Protein AF-A0A7W8RV49-F1 (afdb_monomer)

Secondary structure (DSSP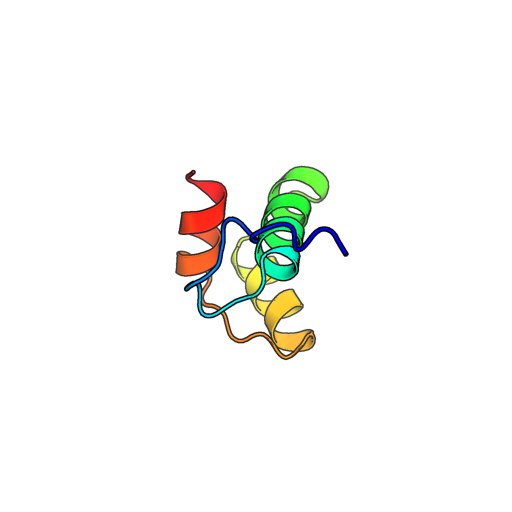, 8-state):
------TTTT-SS-HHHHHHHHHHHHHH---HHHHHHHHHHTT----HHHHHHHH--

Nearest PDB structures (foldseek):
  5juo-assembly1_KB  TM=6.427E-01  e=7.772E+00  Saccharomyces cerevisiae

Solvent-accessible surface area (backbone atoms only — not comparable to full-atom values): 3558 Å² total; per-residue (Å²): 130,88,77,74,76,58,97,43,82,84,51,100,55,60,60,71,57,56,55,48,49,46,46,41,38,73,75,67,68,46,51,54,63,58,49,26,51,59,33,40,78,71,74,40,89,55,57,41,68,59,53,47,60,63,68,75,107

Foldseek 3Di:
DPPPPQPCVPPPDGPVLLVVLLCCCVVVVDQLVVSQVVCVVVVHHDDSVVNVVSNVD

Structure (mmCIF, N/CA/C/O backbone):
data_AF-A0A7W8RV49-F1
#
_entry.id   AF-A0A7W8RV49-F1
#
loop_
_atom_site.group_PDB
_atom_site.id
_atom_site.type_symbol
_atom_site.label_atom_id
_atom_site.label_alt_id
_atom_site.label_comp_id
_atom_site.label_asym_id
_atom_site.label_entity_id
_atom_site.label_seq_id
_atom_site.pdbx_PDB_ins_code
_atom_site.Cartn_x
_atom_site.Cartn_y
_atom_site.Cartn_z
_atom_site.occupancy
_atom_site.B_iso_or_equiv
_atom_site.auth_seq_id
_atom_site.auth_comp_id
_atom_site.auth_asym_id
_atom_site.auth_atom_id
_atom_site.pdbx_PDB_model_num
ATOM 1 N N . MET A 1 1 ? -3.209 14.650 -25.599 1.00 42.88 1 MET A N 1
ATOM 2 C CA . MET A 1 1 ? -3.341 13.681 -24.488 1.00 42.88 1 MET A CA 1
ATOM 3 C C . MET A 1 1 ? -2.441 14.149 -23.358 1.00 42.88 1 MET A C 1
ATOM 5 O O . MET A 1 1 ? -1.241 14.252 -23.566 1.00 42.88 1 MET A O 1
ATOM 9 N N . LYS A 1 2 ? -3.006 14.570 -22.221 1.00 39.53 2 LYS A N 1
ATOM 10 C CA . LYS A 1 2 ? -2.225 15.131 -21.111 1.00 39.53 2 LYS A CA 1
ATOM 11 C C . LYS A 1 2 ? -1.501 13.979 -20.415 1.00 39.53 2 LYS A C 1
ATOM 13 O O . LYS A 1 2 ? -2.090 13.303 -19.582 1.00 39.53 2 LYS A O 1
ATOM 18 N N . THR A 1 3 ? -0.253 13.713 -20.788 1.00 49.41 3 THR A N 1
ATOM 19 C CA . THR A 1 3 ? 0.617 12.813 -20.028 1.00 49.41 3 THR A CA 1
ATOM 20 C C . THR A 1 3 ? 0.944 13.507 -18.713 1.00 49.41 3 THR A C 1
ATOM 22 O O . THR A 1 3 ? 1.898 14.280 -18.622 1.00 49.41 3 THR A O 1
ATOM 25 N N . THR A 1 4 ? 0.110 13.290 -17.698 1.00 53.53 4 THR A N 1
ATOM 26 C CA . THR A 1 4 ? 0.456 13.551 -16.301 1.00 53.53 4 THR A CA 1
ATOM 27 C C . THR A 1 4 ? 1.762 12.824 -16.035 1.00 53.53 4 THR A C 1
ATOM 29 O O . THR A 1 4 ? 1.776 11.599 -15.928 1.00 53.53 4 THR A O 1
ATOM 32 N N . LYS A 1 5 ? 2.875 13.565 -15.999 1.00 49.88 5 LYS A N 1
ATOM 33 C CA . LYS A 1 5 ? 4.152 13.047 -15.515 1.00 49.88 5 LYS A CA 1
ATOM 34 C C . LYS A 1 5 ? 3.887 12.531 -14.105 1.00 49.88 5 LYS A C 1
ATOM 36 O O . LYS A 1 5 ? 3.723 13.323 -13.183 1.00 49.88 5 LYS A O 1
ATOM 41 N N . SER A 1 6 ? 3.762 11.212 -13.956 1.00 57.09 6 SER A N 1
ATOM 42 C CA . SER A 1 6 ? 3.690 10.587 -12.644 1.00 57.09 6 SER A CA 1
ATOM 43 C C . SER A 1 6 ? 4.896 11.071 -11.852 1.00 57.09 6 SER A C 1
ATOM 45 O O . SER A 1 6 ? 6.027 10.859 -12.280 1.00 57.09 6 SER A O 1
ATOM 47 N N . LEU A 1 7 ? 4.659 11.676 -10.687 1.00 55.12 7 LEU A N 1
ATOM 48 C CA . LEU A 1 7 ? 5.678 12.098 -9.711 1.00 55.12 7 LEU A CA 1
ATOM 49 C C . LEU A 1 7 ? 6.609 10.960 -9.233 1.00 55.12 7 LEU A C 1
ATOM 51 O O . LEU A 1 7 ? 7.501 11.180 -8.425 1.00 55.12 7 LEU A O 1
ATOM 55 N N . TYR A 1 8 ? 6.403 9.751 -9.749 1.00 53.25 8 TYR A N 1
ATOM 56 C CA . TYR A 1 8 ? 7.085 8.511 -9.411 1.00 53.25 8 TYR A CA 1
ATOM 57 C C . TYR A 1 8 ? 7.830 7.914 -10.618 1.00 53.25 8 TYR A C 1
ATOM 59 O O . TYR A 1 8 ? 8.145 6.727 -10.620 1.00 53.25 8 TYR A O 1
ATOM 67 N N . HIS A 1 9 ? 8.082 8.709 -11.666 1.00 39.12 9 HIS A N 1
ATOM 68 C CA . HIS A 1 9 ? 8.877 8.307 -12.829 1.00 39.12 9 HIS A CA 1
ATOM 69 C C . HIS A 1 9 ? 10.306 7.970 -12.358 1.00 39.12 9 HIS A C 1
ATOM 71 O O . HIS A 1 9 ? 11.094 8.869 -12.082 1.00 39.12 9 HIS A O 1
ATOM 77 N N . GLY A 1 10 ? 10.603 6.679 -12.179 1.00 50.75 10 GLY A N 1
ATOM 78 C CA . GLY A 1 10 ? 11.876 6.185 -11.634 1.00 50.75 10 GLY A CA 1
ATOM 79 C C . GLY A 1 10 ? 11.758 5.342 -10.358 1.00 50.75 10 GLY A C 1
ATOM 80 O O . GLY A 1 10 ? 12.728 4.694 -9.973 1.00 50.75 10 GLY A O 1
ATOM 81 N N . HIS A 1 11 ? 10.585 5.276 -9.719 1.00 56.25 11 HIS A N 1
ATOM 82 C CA . HIS A 1 11 ? 10.343 4.261 -8.695 1.00 56.25 11 HIS A CA 1
ATOM 83 C C . HIS A 1 11 ? 10.046 2.915 -9.364 1.00 56.25 11 HIS A C 1
ATOM 85 O O . HIS A 1 11 ? 9.275 2.843 -10.318 1.00 56.25 11 HIS A O 1
ATOM 91 N N . ARG A 1 12 ? 10.620 1.828 -8.826 1.00 64.12 12 ARG A N 1
ATOM 92 C CA . ARG A 1 12 ? 10.390 0.442 -9.286 1.00 64.12 12 ARG A CA 1
ATOM 93 C C . ARG A 1 12 ? 8.908 0.024 -9.224 1.00 64.12 12 ARG A C 1
ATOM 95 O O . ARG A 1 12 ? 8.540 -0.994 -9.796 1.00 64.12 12 ARG A O 1
ATOM 102 N N . PHE A 1 13 ? 8.070 0.827 -8.560 1.00 67.88 13 PHE A N 1
ATOM 103 C CA . PHE A 1 13 ? 6.646 0.599 -8.354 1.00 67.88 13 PHE A CA 1
ATOM 104 C C . PHE A 1 13 ? 5.808 1.765 -8.890 1.00 67.88 13 PHE A C 1
ATOM 106 O O . PHE A 1 13 ? 6.184 2.927 -8.705 1.00 67.88 13 PHE A O 1
ATOM 113 N N . PRO A 1 14 ? 4.655 1.483 -9.520 1.00 76.00 14 PRO A N 1
ATOM 114 C CA . PRO A 1 14 ? 3.762 2.522 -10.005 1.00 76.00 14 PRO A CA 1
ATOM 115 C C . PRO A 1 14 ? 3.155 3.320 -8.841 1.00 76.00 14 PRO A C 1
ATOM 117 O O . PRO A 1 14 ? 2.875 2.787 -7.769 1.00 76.00 14 PRO A O 1
ATOM 120 N N . ALA A 1 15 ? 2.884 4.605 -9.081 1.00 77.88 15 ALA A N 1
ATOM 121 C CA . ALA A 1 15 ? 2.267 5.530 -8.123 1.00 77.88 15 ALA A CA 1
ATOM 122 C C . ALA A 1 15 ? 1.006 4.965 -7.445 1.00 77.88 15 ALA A C 1
ATOM 124 O O . ALA A 1 15 ? 0.784 5.152 -6.253 1.00 77.88 15 ALA A O 1
ATOM 125 N N . SER A 1 16 ? 0.196 4.236 -8.217 1.00 82.50 16 SER A N 1
ATOM 126 C CA . SER A 1 16 ? -1.036 3.595 -7.765 1.00 82.50 16 SER A CA 1
ATOM 127 C C . SER A 1 16 ? -0.809 2.566 -6.657 1.00 82.50 16 SER A C 1
ATOM 129 O O . SER A 1 16 ? -1.673 2.424 -5.796 1.00 82.50 16 SER A O 1
ATOM 131 N N . VAL A 1 17 ? 0.332 1.872 -6.644 1.00 83.81 17 VAL A N 1
ATOM 132 C CA . VAL A 1 17 ? 0.706 0.925 -5.580 1.00 83.81 17 VAL A CA 1
ATOM 133 C C . VAL A 1 17 ? 1.034 1.679 -4.298 1.00 83.81 17 VAL A C 1
ATOM 135 O O . VAL A 1 17 ? 0.498 1.357 -3.242 1.00 83.81 17 VAL A O 1
ATOM 138 N N . ILE A 1 18 ? 1.849 2.729 -4.405 1.00 83.31 18 ILE A N 1
ATOM 139 C CA . ILE A 1 18 ? 2.274 3.552 -3.266 1.00 83.31 18 ILE A CA 1
ATOM 140 C C . ILE A 1 18 ? 1.055 4.207 -2.610 1.00 83.31 18 ILE A C 1
ATOM 142 O O . ILE A 1 18 ? 0.865 4.114 -1.400 1.00 83.31 18 ILE A O 1
ATOM 146 N N . SER A 1 19 ? 0.169 4.807 -3.411 1.00 84.88 19 SER A N 1
ATOM 147 C CA . SER A 1 19 ? -1.063 5.418 -2.907 1.00 84.88 19 SER A CA 1
ATOM 148 C C . SER A 1 19 ? -2.016 4.404 -2.266 1.00 84.88 19 SER A C 1
ATOM 150 O O . SER A 1 19 ? -2.686 4.750 -1.294 1.00 84.88 19 SER A O 1
ATOM 152 N N . HIS A 1 20 ? -2.087 3.166 -2.771 1.00 87.25 20 HIS A N 1
ATOM 153 C CA . HIS A 1 20 ? -2.870 2.106 -2.126 1.00 87.25 20 HIS A CA 1
ATOM 154 C C . HIS A 1 20 ? -2.270 1.700 -0.781 1.00 87.25 20 HIS A C 1
ATOM 156 O O . HIS A 1 20 ? -3.011 1.632 0.193 1.00 87.25 20 HIS A O 1
ATOM 162 N N . ALA A 1 21 ? -0.953 1.498 -0.715 1.00 87.19 21 ALA A N 1
ATOM 163 C CA . ALA A 1 21 ? -0.255 1.118 0.508 1.00 87.19 21 ALA A CA 1
ATOM 164 C C . ALA A 1 21 ? -0.448 2.163 1.618 1.00 87.19 21 ALA A C 1
ATOM 166 O O . ALA A 1 21 ? -0.879 1.834 2.721 1.00 87.19 21 ALA A O 1
ATOM 167 N N . VAL A 1 22 ? -0.230 3.444 1.298 1.00 86.12 22 VAL A N 1
ATOM 168 C CA . VAL A 1 22 ? -0.434 4.555 2.242 1.00 86.12 22 VAL A CA 1
ATOM 169 C C . VAL A 1 22 ? -1.905 4.655 2.655 1.00 86.12 22 VAL A C 1
ATOM 171 O O . VAL A 1 22 ? -2.213 4.797 3.837 1.00 86.12 22 VAL A O 1
ATOM 174 N N . ARG A 1 23 ? -2.845 4.517 1.710 1.00 88.81 23 ARG A N 1
ATOM 175 C CA . ARG A 1 23 ? -4.278 4.500 2.034 1.00 88.81 23 ARG A CA 1
ATOM 176 C C . ARG A 1 23 ? -4.624 3.353 2.977 1.00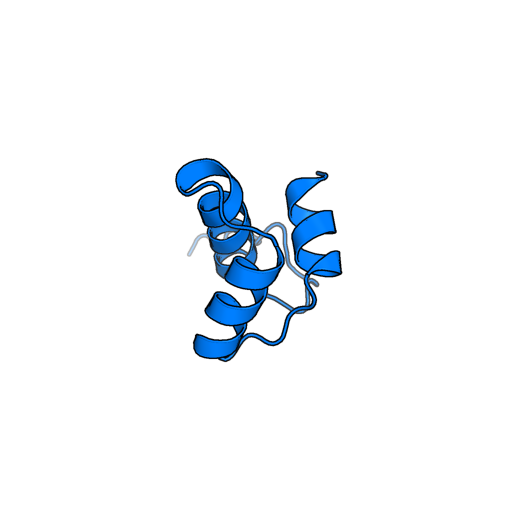 88.81 23 ARG A C 1
ATOM 178 O O . ARG A 1 23 ? -5.415 3.564 3.885 1.00 88.81 23 ARG A O 1
ATOM 185 N N . TRP A 1 24 ? -4.074 2.164 2.769 1.00 89.44 24 TRP A N 1
ATOM 186 C CA . TRP A 1 24 ? -4.331 1.012 3.625 1.00 89.44 24 TRP A CA 1
ATOM 187 C C . TRP A 1 24 ? -3.808 1.206 5.043 1.00 89.44 24 TRP A C 1
ATOM 189 O O . TRP A 1 24 ? -4.542 0.948 5.996 1.00 89.44 24 TRP A O 1
ATOM 199 N N . TYR A 1 25 ? -2.613 1.779 5.168 1.00 87.44 25 TYR A N 1
ATOM 200 C CA . TYR A 1 25 ? -2.027 2.142 6.452 1.00 87.44 25 TYR A CA 1
ATOM 201 C C . TYR A 1 25 ? -2.921 3.106 7.249 1.00 87.44 25 TYR A C 1
ATOM 203 O O . TYR A 1 25 ? -3.303 2.811 8.377 1.00 87.44 25 TYR A O 1
ATOM 211 N N . PHE A 1 26 ? -3.339 4.225 6.647 1.00 84.38 26 PHE A N 1
ATOM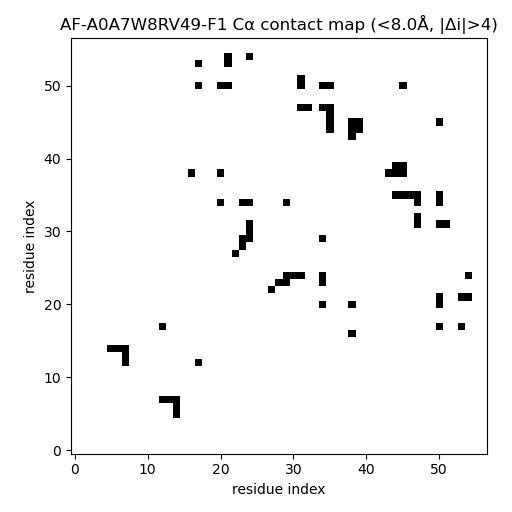 212 C CA . PHE A 1 26 ? -4.136 5.239 7.352 1.00 84.38 26 PHE A CA 1
ATOM 213 C C . PHE A 1 26 ? -5.617 4.874 7.516 1.00 84.38 26 PHE A C 1
ATOM 215 O O . PHE A 1 26 ? -6.236 5.241 8.510 1.00 84.38 26 PHE A O 1
ATOM 222 N N . ARG A 1 27 ? -6.224 4.198 6.532 1.00 87.50 27 ARG A N 1
ATOM 223 C CA . ARG A 1 27 ? -7.678 3.953 6.499 1.00 87.50 27 ARG A CA 1
ATOM 224 C C . ARG A 1 27 ? -8.091 2.717 7.290 1.00 87.50 27 ARG A C 1
ATOM 226 O O . ARG A 1 27 ? -9.202 2.697 7.806 1.00 87.50 27 ARG A O 1
ATOM 233 N N . PHE A 1 28 ? -7.229 1.704 7.342 1.00 84.25 28 PHE A N 1
ATOM 234 C CA . PHE A 1 28 ? -7.525 0.420 7.979 1.00 84.25 28 PHE A CA 1
ATOM 235 C C . PHE A 1 28 ? -6.614 0.127 9.181 1.00 84.25 28 PHE A C 1
ATOM 237 O O . PHE A 1 28 ? -6.765 -0.928 9.782 1.00 84.25 28 PHE A O 1
ATOM 244 N N . GLN A 1 29 ? -5.687 1.036 9.535 1.00 83.12 29 GLN A N 1
ATOM 245 C CA . GLN A 1 29 ? -4.679 0.830 10.591 1.00 83.12 29 GLN A CA 1
ATOM 246 C C . GLN A 1 29 ? -3.905 -0.492 10.432 1.00 83.12 29 GLN A C 1
ATOM 248 O O . GLN A 1 29 ? -3.527 -1.127 11.413 1.00 83.12 29 GLN A O 1
ATOM 253 N N . LEU A 1 30 ? -3.685 -0.918 9.184 1.00 85.81 30 LEU A N 1
ATOM 254 C CA . LEU A 1 30 ? -2.979 -2.160 8.886 1.00 85.81 30 LEU A CA 1
ATOM 255 C C . LEU A 1 30 ? -1.500 -2.037 9.253 1.00 85.81 30 LEU A C 1
ATOM 257 O O . LEU A 1 30 ? -0.876 -0.996 9.023 1.00 85.81 30 LEU A O 1
ATOM 261 N N . SER A 1 31 ? -0.924 -3.119 9.780 1.00 88.44 31 SER A N 1
ATOM 262 C CA . SER A 1 31 ? 0.515 -3.166 10.024 1.00 88.44 31 SER A CA 1
ATOM 263 C C . SER A 1 31 ? 1.263 -3.159 8.695 1.00 88.44 31 SER A C 1
ATOM 265 O O . SER A 1 31 ? 0.766 -3.620 7.668 1.00 88.44 31 SER A O 1
ATOM 267 N N . LEU A 1 32 ? 2.513 -2.699 8.710 1.00 87.38 32 LEU A N 1
ATOM 268 C CA . LEU A 1 32 ? 3.358 -2.704 7.511 1.00 87.38 32 LEU A CA 1
ATOM 269 C C . LEU A 1 32 ? 3.523 -4.114 6.912 1.00 87.38 32 LEU A C 1
ATOM 271 O O . LEU A 1 32 ? 3.655 -4.235 5.699 1.00 87.38 32 LEU A O 1
ATOM 275 N N . ARG A 1 33 ? 3.476 -5.161 7.751 1.00 88.69 33 ARG A N 1
ATOM 2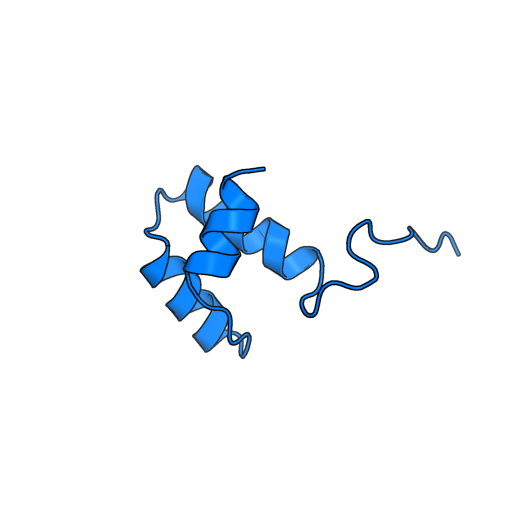76 C CA . ARG A 1 33 ? 3.479 -6.568 7.321 1.00 88.69 33 ARG A CA 1
ATOM 277 C C . ARG A 1 33 ? 2.197 -6.965 6.590 1.00 88.69 33 ARG A C 1
ATOM 279 O O . ARG A 1 33 ? 2.295 -7.519 5.508 1.00 88.69 33 ARG A O 1
ATOM 286 N N . ASP A 1 34 ? 1.021 -6.614 7.111 1.00 90.69 34 ASP A N 1
ATOM 287 C CA . ASP A 1 34 ? -0.245 -6.886 6.415 1.00 90.69 34 ASP A CA 1
ATOM 288 C C . ASP A 1 34 ? -0.282 -6.200 5.041 1.00 90.69 34 ASP A C 1
ATOM 290 O O . ASP A 1 34 ? -0.730 -6.769 4.052 1.00 90.69 34 ASP A O 1
ATOM 294 N N . ILE A 1 35 ? 0.238 -4.972 4.953 1.00 89.44 35 ILE A N 1
ATOM 295 C CA . ILE A 1 35 ? 0.325 -4.235 3.685 1.00 89.44 35 ILE A CA 1
ATOM 296 C C . ILE A 1 35 ? 1.334 -4.896 2.733 1.00 89.44 35 ILE A C 1
ATOM 298 O O . ILE A 1 35 ? 1.072 -4.961 1.534 1.00 89.44 35 ILE A O 1
ATOM 302 N N . GLU A 1 36 ? 2.469 -5.386 3.240 1.00 90.19 36 GLU A N 1
ATOM 303 C CA . GLU A 1 36 ? 3.443 -6.175 2.470 1.00 90.19 36 GLU A CA 1
ATOM 304 C C . GLU A 1 36 ? 2.800 -7.445 1.898 1.00 90.19 36 GLU A C 1
ATOM 306 O O . GLU A 1 36 ? 2.913 -7.683 0.696 1.00 90.19 36 GLU A O 1
ATOM 311 N N . GLU A 1 37 ? 2.062 -8.203 2.711 1.00 90.19 37 GLU A N 1
ATOM 312 C CA . GLU A 1 37 ? 1.371 -9.426 2.285 1.00 90.19 37 GLU A CA 1
ATOM 313 C C . GLU A 1 37 ? 0.286 -9.129 1.236 1.00 90.19 37 GLU A C 1
ATOM 315 O O . GLU A 1 37 ? 0.263 -9.755 0.177 1.00 90.19 37 GLU A O 1
ATOM 320 N N . LEU A 1 38 ? -0.533 -8.093 1.435 1.00 89.81 38 LEU A N 1
ATOM 321 C CA . LEU A 1 38 ? -1.559 -7.691 0.462 1.00 89.81 38 LEU A CA 1
ATOM 322 C C . LEU A 1 38 ? -0.969 -7.202 -0.871 1.00 89.81 38 LEU A C 1
ATOM 324 O O . LEU A 1 38 ? -1.583 -7.338 -1.935 1.00 89.81 38 LEU A O 1
ATOM 328 N N . LEU A 1 39 ? 0.204 -6.569 -0.830 1.00 87.25 39 LEU A N 1
ATOM 329 C CA . LEU A 1 39 ? 0.923 -6.177 -2.038 1.00 87.25 39 LEU A CA 1
ATOM 330 C C . LEU A 1 39 ? 1.539 -7.400 -2.720 1.00 87.25 39 LEU A C 1
ATOM 332 O O . LEU A 1 39 ? 1.461 -7.502 -3.946 1.00 87.25 39 LEU A O 1
ATOM 336 N N . PHE A 1 40 ? 2.045 -8.357 -1.945 1.00 86.88 40 PHE A N 1
ATOM 337 C CA . PHE A 1 40 ? 2.554 -9.625 -2.449 1.00 86.88 40 PHE A CA 1
ATOM 338 C C . PHE A 1 40 ? 1.464 -10.441 -3.159 1.00 86.88 40 PHE A C 1
ATOM 340 O O . PHE A 1 40 ? 1.687 -10.897 -4.280 1.00 86.88 40 PHE A O 1
ATOM 347 N N . GLU A 1 41 ? 0.256 -10.528 -2.592 1.00 88.25 41 GLU A N 1
ATOM 348 C CA . GLU A 1 41 ? -0.909 -11.162 -3.233 1.00 88.25 41 GLU A CA 1
ATOM 349 C C . GLU A 1 41 ?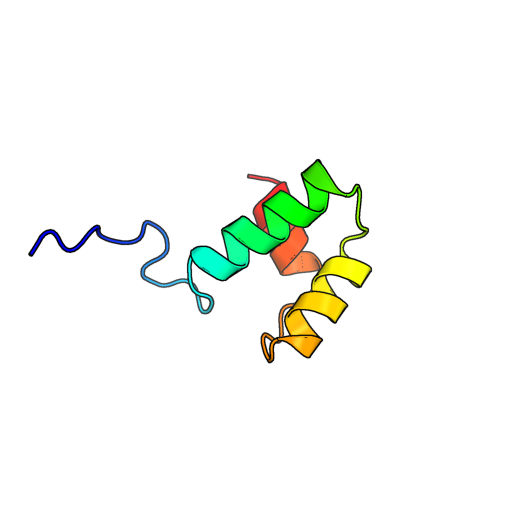 -1.286 -10.502 -4.570 1.00 88.25 41 GLU A C 1
ATOM 351 O O . GLU A 1 41 ? -1.780 -11.156 -5.488 1.00 88.25 41 GLU A O 1
ATOM 356 N N . ARG A 1 42 ? -1.006 -9.203 -4.726 1.00 83.56 42 ARG A N 1
ATOM 357 C CA . ARG A 1 42 ? -1.190 -8.464 -5.988 1.00 83.56 42 ARG A CA 1
ATOM 358 C C . ARG A 1 42 ? -0.021 -8.619 -6.968 1.00 83.56 42 ARG A C 1
ATOM 360 O O . ARG A 1 42 ? -0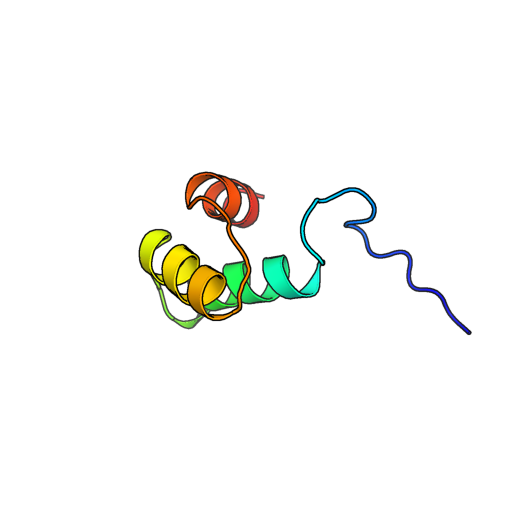.012 -7.949 -8.002 1.00 83.56 42 ARG A O 1
ATOM 367 N N . GLY A 1 43 ? 0.961 -9.466 -6.660 1.00 83.50 43 GLY A N 1
ATOM 368 C CA . GLY A 1 43 ? 2.169 -9.676 -7.462 1.00 83.50 43 GLY A CA 1
ATOM 369 C C . GLY A 1 43 ? 3.220 -8.576 -7.295 1.00 83.50 43 GLY A C 1
ATOM 370 O O . GLY A 1 43 ? 4.133 -8.458 -8.113 1.00 83.50 43 GLY A O 1
ATOM 371 N N . VAL A 1 44 ? 3.098 -7.745 -6.259 1.00 84.25 44 VAL A N 1
ATOM 372 C CA . VAL A 1 44 ? 4.018 -6.647 -5.968 1.00 84.25 44 VAL A CA 1
ATOM 373 C C . VAL A 1 44 ? 4.904 -7.030 -4.788 1.00 84.25 44 VAL A C 1
ATOM 375 O O . VA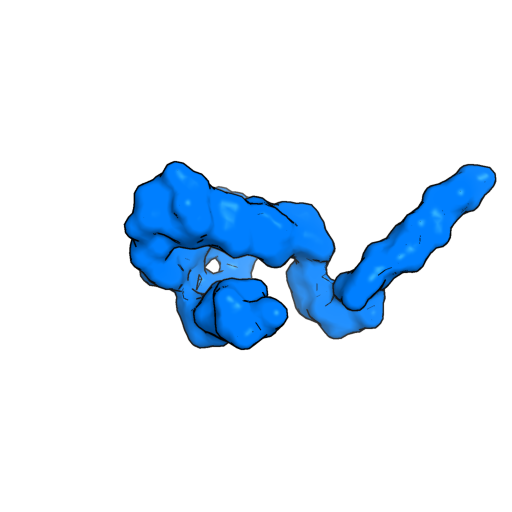L A 1 44 ? 4.512 -6.926 -3.631 1.00 84.25 44 VAL A O 1
ATOM 378 N N . VAL A 1 45 ? 6.139 -7.428 -5.084 1.00 83.69 45 VAL A N 1
ATOM 379 C CA . VAL A 1 45 ? 7.125 -7.763 -4.050 1.00 83.69 45 VAL A CA 1
ATOM 380 C C . VAL A 1 45 ? 7.775 -6.479 -3.531 1.00 83.69 45 VAL A C 1
ATOM 382 O O . VAL A 1 45 ? 8.684 -5.932 -4.158 1.00 83.69 45 VAL A O 1
ATOM 385 N N . VAL A 1 46 ? 7.298 -5.985 -2.390 1.00 82.69 46 VAL A N 1
ATOM 386 C CA . VAL A 1 46 ? 7.872 -4.844 -1.662 1.00 82.69 46 VAL A CA 1
ATOM 387 C C . VAL A 1 46 ? 8.142 -5.220 -0.223 1.00 82.69 46 VAL A C 1
ATOM 389 O O . VAL A 1 46 ? 7.296 -5.824 0.412 1.00 82.69 46 VAL A O 1
ATOM 392 N N . SER A 1 47 ? 9.289 -4.812 0.311 1.00 85.25 47 SER A N 1
ATOM 393 C CA . SER A 1 47 ? 9.564 -4.987 1.736 1.00 85.25 47 SER A CA 1
ATOM 394 C C . SER A 1 47 ? 8.836 -3.933 2.572 1.00 85.25 47 SER A C 1
ATOM 396 O O . SER A 1 47 ? 8.720 -2.774 2.159 1.00 85.25 47 SER A O 1
ATOM 398 N N . HIS A 1 48 ? 8.443 -4.292 3.789 1.00 82.31 48 HIS A N 1
ATOM 399 C CA . HIS A 1 48 ? 7.798 -3.417 4.766 1.00 82.31 48 HIS A CA 1
ATOM 400 C C . HIS A 1 48 ? 8.610 -2.143 5.056 1.00 82.31 48 HIS A C 1
ATOM 402 O O . HIS A 1 48 ? 8.030 -1.094 5.321 1.00 82.31 48 HIS A O 1
ATOM 408 N N . GLU A 1 49 ? 9.942 -2.181 4.932 1.00 84.56 49 GLU A N 1
ATOM 409 C CA . GLU A 1 49 ? 10.797 -0.988 5.002 1.00 84.56 49 GLU A CA 1
ATOM 410 C C . GLU A 1 49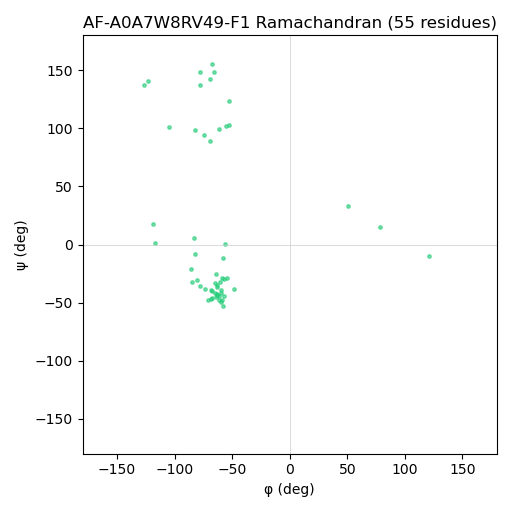 ? 10.525 0.018 3.873 1.00 84.56 49 GLU A C 1
ATOM 412 O O . GLU A 1 49 ? 10.560 1.228 4.093 1.00 84.56 49 GLU A O 1
ATOM 417 N N . SER A 1 50 ? 10.228 -0.460 2.659 1.00 84.25 50 SER A N 1
ATOM 418 C CA . SER A 1 50 ? 9.850 0.410 1.536 1.00 84.25 50 SER A CA 1
ATOM 419 C C . SER A 1 50 ? 8.498 1.064 1.788 1.00 84.25 50 SER A C 1
ATOM 421 O O . SER A 1 50 ? 8.341 2.255 1.535 1.00 84.25 50 SER A O 1
ATOM 423 N N . ILE A 1 51 ? 7.555 0.306 2.354 1.00 85.62 51 ILE A N 1
ATOM 424 C CA . ILE A 1 51 ? 6.242 0.816 2.766 1.00 85.62 51 ILE A CA 1
ATOM 425 C C . ILE A 1 51 ? 6.417 1.863 3.870 1.00 85.62 51 ILE A C 1
ATOM 427 O O . ILE A 1 51 ? 5.851 2.948 3.775 1.00 85.62 51 ILE A O 1
ATOM 431 N N . ARG A 1 52 ? 7.286 1.595 4.854 1.00 84.06 52 ARG A N 1
ATOM 432 C CA . ARG A 1 52 ? 7.635 2.544 5.915 1.00 84.06 52 ARG A CA 1
ATOM 433 C C . ARG A 1 52 ? 8.181 3.854 5.350 1.00 84.06 52 ARG A C 1
ATOM 435 O O . ARG A 1 52 ? 7.750 4.919 5.772 1.00 84.06 52 ARG A O 1
ATOM 442 N N . ARG A 1 53 ? 9.070 3.793 4.353 1.00 83.06 53 ARG A N 1
ATOM 443 C CA . ARG A 1 53 ? 9.586 4.986 3.651 1.00 8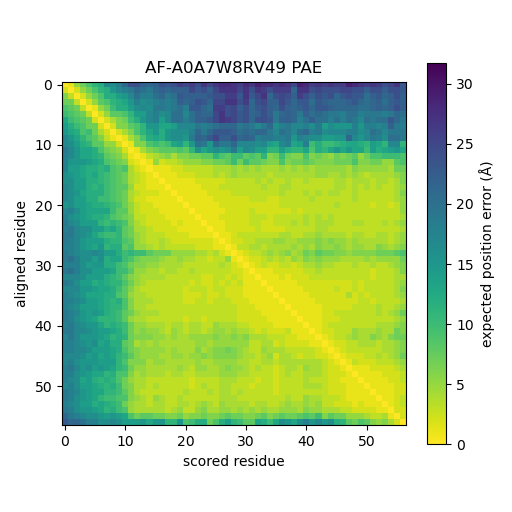3.06 53 ARG A CA 1
ATOM 444 C C . ARG A 1 53 ? 8.508 5.752 2.880 1.00 83.06 53 ARG A C 1
ATOM 446 O O . ARG A 1 53 ? 8.684 6.939 2.633 1.00 83.06 53 ARG A O 1
ATOM 453 N N . TRP A 1 54 ? 7.423 5.100 2.465 1.00 84.31 54 TRP A N 1
ATOM 454 C CA . TRP A 1 54 ? 6.290 5.775 1.823 1.00 84.31 54 TRP A CA 1
ATOM 455 C C . TRP A 1 54 ? 5.352 6.441 2.823 1.00 84.31 54 TRP A C 1
ATOM 457 O O . TRP A 1 54 ? 4.728 7.434 2.473 1.00 84.31 54 TRP A O 1
ATOM 467 N N . THR A 1 55 ? 5.242 5.894 4.034 1.00 79.12 55 THR A N 1
ATOM 468 C CA . THR A 1 55 ? 4.418 6.455 5.116 1.00 79.12 55 THR A CA 1
ATOM 469 C C . THR A 1 55 ? 5.135 7.527 5.937 1.00 79.12 55 THR A C 1
ATOM 471 O O . THR A 1 55 ? 4.472 8.310 6.601 1.00 79.12 55 THR A O 1
ATOM 474 N N . ASP A 1 56 ? 6.471 7.542 5.920 1.00 77.88 56 ASP A N 1
ATOM 475 C CA . ASP A 1 56 ? 7.329 8.496 6.648 1.00 77.88 56 ASP A CA 1
ATOM 476 C C . ASP A 1 56 ? 7.501 9.846 5.920 1.00 77.88 56 ASP A C 1
ATOM 478 O O . ASP A 1 56 ? 8.063 10.786 6.475 1.00 77.88 56 ASP A O 1
ATOM 482 N N . LYS A 1 57 ? 7.015 9.953 4.679 1.00 57.75 57 LYS A N 1
ATOM 483 C CA . LYS A 1 57 ? 7.099 11.156 3.843 1.00 57.75 57 LYS A CA 1
ATOM 484 C C . LYS A 1 57 ? 5.779 11.914 3.810 1.00 57.75 57 LYS A C 1
ATOM 486 O O . LYS A 1 57 ? 5.839 13.162 3.821 1.00 57.75 57 LYS A O 1
#

Sequence (57 aa):
MKTTKSLYHGHRFPASVISHAVRWYFRFQLSLRDIEELLFERGVVVSHESIRRWTDK

pLDDT: mean 77.22, std 14.89, range [39.12, 90.69]

Mean predicted aligned error: 7.95 Å

Radius of gyration: 11.81 Å; Cα contacts (8 Å, |Δi|>4): 42; chains: 1; bounding box: 20×26×35 Å